Protein AF-K1RGJ8-F1 (afdb_monomer_lite)

Radius of gyration: 15.81 Å; chains: 1; bounding box: 37×35×42 Å

Secondary structure (DSSP, 8-state):
---PPPGGGEEEEEEEEETTEEEEEEEEEEE-SS-EEEEEEEEEESSTT---B-S-SSS-SBS-EEEEEEE-TTS-EEEEEEEEESEEEEEEEEEEETTEE-S--EEEEEPPTTSTTTPPP-

pLDDT: mean 90.26, std 11.23, range [42.34, 98.5]

Structure (mmCIF, N/CA/C/O backbone):
data_AF-K1RGJ8-F1
#
_entry.id   AF-K1RGJ8-F1
#
loop_
_atom_site.group_PDB
_atom_site.id
_atom_site.type_symbol
_atom_site.label_atom_id
_atom_site.label_alt_id
_atom_site.label_comp_id
_atom_site.label_asym_id
_atom_site.label_entity_id
_atom_site.label_seq_id
_atom_site.pdbx_PDB_ins_code
_atom_site.Cartn_x
_atom_site.Cartn_y
_atom_site.Cartn_z
_atom_site.occupancy
_atom_site.B_iso_or_equiv
_atom_site.auth_seq_id
_atom_site.auth_comp_id
_atom_site.auth_asym_id
_atom_site.auth_atom_id
_atom_site.pdbx_PDB_model_num
ATOM 1 N N . ARG A 1 1 ? 12.026 19.272 16.723 1.00 42.34 1 ARG A N 1
ATOM 2 C CA . ARG A 1 1 ? 11.353 19.351 15.402 1.00 42.34 1 ARG A CA 1
ATOM 3 C C . ARG A 1 1 ? 10.942 17.935 15.034 1.00 42.34 1 ARG A C 1
ATOM 5 O O . ARG A 1 1 ? 11.793 17.062 15.144 1.00 42.34 1 ARG A O 1
ATOM 12 N N . GLY A 1 2 ? 9.660 17.697 14.748 1.00 45.44 2 GLY A N 1
ATOM 13 C CA . GLY A 1 2 ? 9.150 16.354 14.455 1.00 45.44 2 GLY A CA 1
ATOM 14 C C . GLY A 1 2 ? 9.813 15.758 13.213 1.00 45.44 2 GLY A C 1
ATOM 15 O O . GLY A 1 2 ? 10.227 16.495 12.324 1.00 45.44 2 GLY A O 1
ATOM 16 N N . SER A 1 3 ? 9.932 14.434 13.165 1.00 52.28 3 SER A N 1
ATOM 17 C CA . SER A 1 3 ? 10.372 13.676 11.987 1.00 52.28 3 SER A CA 1
ATOM 18 C C . SER A 1 3 ? 9.263 13.507 10.940 1.00 52.28 3 SER A C 1
ATOM 20 O O . SER A 1 3 ? 9.389 12.651 10.071 1.00 52.28 3 SER A O 1
ATOM 22 N N . GLY A 1 4 ? 8.169 14.269 11.060 1.00 62.03 4 GLY A N 1
ATOM 23 C CA . GLY A 1 4 ? 7.043 14.208 10.137 1.00 62.03 4 GLY A CA 1
ATOM 24 C C . GLY A 1 4 ? 7.457 14.651 8.739 1.00 62.03 4 GLY A C 1
ATOM 25 O O . GLY A 1 4 ? 8.310 15.530 8.591 1.00 62.03 4 GLY A O 1
ATOM 26 N N . ALA A 1 5 ? 6.862 14.011 7.741 1.00 71.44 5 ALA A N 1
ATOM 27 C CA . ALA A 1 5 ? 7.003 14.389 6.346 1.00 71.44 5 ALA A CA 1
ATOM 28 C C . ALA A 1 5 ? 6.421 15.792 6.097 1.00 71.44 5 ALA A C 1
ATOM 30 O O . ALA A 1 5 ? 5.477 16.203 6.776 1.00 71.44 5 ALA A O 1
ATOM 31 N N . GLY A 1 6 ? 7.011 16.521 5.153 1.00 77.12 6 GLY A N 1
ATOM 32 C CA . GLY A 1 6 ? 6.448 17.763 4.619 1.00 77.12 6 GLY A CA 1
ATOM 33 C C . GLY A 1 6 ? 5.371 17.498 3.565 1.00 77.12 6 GLY A C 1
ATOM 34 O O . GLY A 1 6 ? 5.251 16.382 3.062 1.00 77.12 6 GLY A O 1
ATOM 35 N N . ASP A 1 7 ? 4.609 18.533 3.210 1.00 79.81 7 ASP A N 1
ATOM 36 C CA . ASP A 1 7 ? 3.487 18.432 2.262 1.00 79.81 7 ASP A CA 1
ATOM 37 C C . ASP A 1 7 ? 3.925 17.994 0.850 1.00 79.81 7 ASP A C 1
ATOM 39 O O . ASP A 1 7 ? 3.155 17.377 0.120 1.00 79.81 7 ASP A O 1
ATOM 43 N N . ASP A 1 8 ? 5.175 18.270 0.472 1.00 83.94 8 ASP A N 1
ATOM 44 C CA . ASP A 1 8 ? 5.780 17.921 -0.818 1.00 83.94 8 ASP A CA 1
ATOM 45 C C . ASP A 1 8 ? 6.354 16.496 -0.874 1.00 83.94 8 ASP A C 1
ATOM 47 O O . ASP A 1 8 ? 6.931 16.104 -1.885 1.00 83.94 8 ASP A O 1
ATOM 51 N N . GLN A 1 9 ? 6.206 15.731 0.211 1.00 89.44 9 GLN A N 1
ATOM 52 C CA . GLN A 1 9 ? 6.774 14.390 0.374 1.00 89.44 9 GLN A CA 1
ATOM 53 C C . GLN A 1 9 ? 5.696 13.308 0.448 1.00 89.44 9 GLN A C 1
ATOM 55 O O . GLN A 1 9 ? 6.016 12.148 0.690 1.00 89.44 9 GLN A O 1
ATOM 60 N N . ILE A 1 10 ? 4.418 13.660 0.305 1.00 91.25 10 ILE A N 1
ATOM 61 C CA . ILE A 1 10 ? 3.288 12.738 0.454 1.00 91.25 10 ILE A CA 1
ATOM 62 C C . ILE A 1 10 ? 2.746 12.366 -0.921 1.00 91.25 10 ILE A C 1
ATOM 64 O O . ILE A 1 10 ? 2.321 13.232 -1.683 1.00 91.25 10 ILE A O 1
ATOM 68 N N . HIS A 1 11 ? 2.717 11.071 -1.232 1.00 93.56 11 HIS A N 1
ATOM 69 C CA . HIS A 1 11 ? 2.303 10.588 -2.550 1.00 93.56 11 HIS A CA 1
ATOM 70 C C . HIS A 1 11 ? 1.399 9.359 -2.462 1.00 93.56 11 HIS A C 1
ATOM 72 O O . HIS A 1 11 ? 1.506 8.567 -1.523 1.00 93.56 11 HIS A O 1
ATOM 78 N N . ALA A 1 12 ? 0.561 9.202 -3.494 1.00 95.31 12 ALA A N 1
ATOM 79 C CA . ALA A 1 12 ? -0.146 7.971 -3.856 1.00 95.31 12 ALA A CA 1
ATOM 80 C C . ALA A 1 12 ? -0.782 7.251 -2.659 1.00 95.31 12 ALA A C 1
ATOM 82 O O . ALA A 1 12 ? -0.292 6.221 -2.194 1.00 95.31 12 ALA A O 1
ATOM 83 N N . ASN A 1 13 ? -1.857 7.830 -2.125 1.00 94.94 13 ASN A N 1
ATOM 84 C CA . ASN A 1 13 ? -2.560 7.218 -1.013 1.00 94.94 13 ASN A CA 1
ATOM 85 C C . ASN A 1 13 ? -3.518 6.110 -1.476 1.00 94.94 13 ASN A C 1
ATOM 87 O O . ASN A 1 13 ? -4.075 6.168 -2.571 1.00 94.94 13 ASN A O 1
ATOM 91 N N . ASP A 1 14 ? -3.787 5.176 -0.570 1.00 97.69 14 ASP A N 1
ATOM 92 C CA . ASP A 1 14 ? -4.903 4.238 -0.656 1.00 97.69 14 ASP A CA 1
ATOM 93 C C . ASP A 1 14 ? -5.726 4.301 0.631 1.00 97.69 14 ASP A C 1
ATOM 95 O O . ASP A 1 14 ? -5.184 4.467 1.729 1.00 97.69 14 ASP A O 1
ATOM 99 N N . MET A 1 15 ? -7.048 4.217 0.494 1.00 96.12 15 MET A N 1
ATOM 100 C CA . MET A 1 15 ? -7.978 4.296 1.618 1.00 96.12 15 MET A CA 1
ATOM 101 C C . MET A 1 15 ? -8.878 3.068 1.639 1.00 96.12 15 MET A C 1
ATOM 103 O O . MET A 1 15 ? -9.508 2.718 0.644 1.00 96.12 15 MET A O 1
ATOM 107 N N . PHE A 1 16 ? -8.972 2.440 2.806 1.00 96.19 16 PHE A N 1
ATOM 108 C CA . PHE A 1 16 ? -9.656 1.172 2.988 1.00 96.19 16 PHE A CA 1
ATOM 109 C C . PHE A 1 16 ? -10.572 1.221 4.210 1.00 96.19 16 PHE A C 1
ATOM 111 O O . PHE A 1 16 ? -10.128 1.523 5.315 1.00 96.19 16 PHE A O 1
ATOM 118 N N . TYR A 1 17 ? -11.857 0.917 4.023 1.00 97.12 17 TYR A N 1
ATOM 119 C CA . TYR A 1 17 ? -12.820 0.822 5.118 1.00 97.12 17 TYR A CA 1
ATOM 120 C C . TYR A 1 17 ? -12.943 -0.623 5.601 1.00 97.12 17 TYR A C 1
ATOM 122 O O . TYR A 1 17 ? -13.263 -1.522 4.821 1.00 97.12 17 TYR A O 1
ATOM 130 N N . LEU A 1 18 ? -12.734 -0.847 6.897 1.00 96.38 18 LEU A N 1
ATOM 1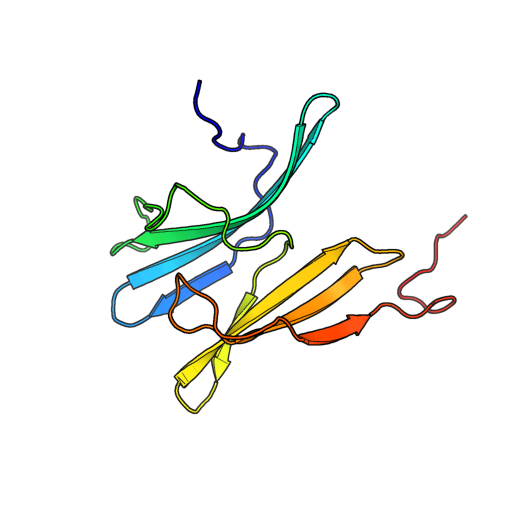31 C CA . LEU A 1 18 ? -12.849 -2.161 7.513 1.00 96.38 18 LEU A CA 1
ATOM 132 C C . LEU A 1 18 ? -13.459 -2.053 8.908 1.00 96.38 18 LEU A C 1
ATOM 134 O O . LEU A 1 18 ? -12.932 -1.372 9.778 1.00 96.38 18 LEU A O 1
ATOM 138 N N . ASN A 1 19 ? -14.552 -2.784 9.141 1.00 94.44 19 ASN A N 1
ATOM 139 C CA . ASN A 1 19 ? -15.165 -2.957 10.465 1.00 94.44 19 ASN A CA 1
ATOM 140 C C . ASN A 1 19 ? -15.456 -1.641 11.218 1.00 94.44 19 ASN A C 1
ATOM 142 O O . ASN A 1 19 ? -15.359 -1.589 12.444 1.00 94.44 19 ASN A O 1
ATOM 146 N N . GLY A 1 20 ? -15.831 -0.578 10.500 1.00 96.06 20 GLY A N 1
ATOM 147 C CA . GLY A 1 20 ? -16.118 0.722 11.113 1.00 96.06 20 GLY A CA 1
ATOM 148 C C . GLY A 1 20 ? -14.928 1.672 11.211 1.00 96.06 20 GLY A C 1
ATOM 149 O O . GLY A 1 20 ? -15.109 2.775 11.717 1.00 96.06 20 GLY A O 1
ATOM 150 N N . ASP A 1 21 ? -13.746 1.274 10.743 1.00 97.38 21 ASP A N 1
ATOM 151 C CA . ASP A 1 21 ? -12.552 2.113 10.682 1.00 97.38 21 ASP A CA 1
ATOM 152 C C . ASP A 1 21 ? -12.161 2.415 9.233 1.00 97.38 21 ASP A C 1
ATOM 154 O O . ASP A 1 21 ? -12.207 1.551 8.357 1.00 97.38 21 ASP A O 1
ATOM 158 N N . PHE A 1 22 ? -11.744 3.653 8.992 1.00 98.25 22 PHE A N 1
ATOM 159 C CA . PHE A 1 22 ? -11.071 4.076 7.773 1.00 98.25 22 PHE A CA 1
ATOM 160 C C . PHE A 1 22 ? -9.567 3.980 7.996 1.00 98.25 22 PHE A C 1
ATOM 162 O O . PHE A 1 22 ? -9.027 4.598 8.913 1.00 98.25 22 PHE A O 1
ATOM 169 N N . HIS A 1 23 ? -8.890 3.212 7.153 1.00 97.75 23 HIS A N 1
ATOM 170 C CA . HIS A 1 23 ? -7.444 3.053 7.140 1.00 97.75 23 HIS A CA 1
ATOM 171 C C . HIS A 1 23 ? -6.881 3.807 5.941 1.00 97.75 23 HIS A C 1
ATOM 173 O O . HIS A 1 23 ? -7.294 3.570 4.809 1.00 97.75 23 HIS A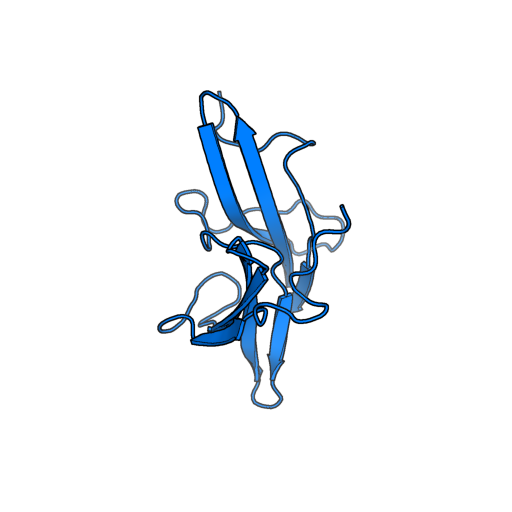 O 1
ATOM 179 N N . LEU A 1 24 ? -5.946 4.713 6.201 1.00 97.25 24 LEU A N 1
ATOM 180 C CA . LEU A 1 24 ? -5.250 5.499 5.196 1.00 97.25 24 LEU A CA 1
ATOM 181 C C . LEU A 1 24 ? -3.794 5.049 5.138 1.00 97.25 24 LEU A C 1
ATOM 183 O O . LEU A 1 24 ? -3.107 5.031 6.163 1.00 97.25 24 LEU A O 1
ATOM 187 N N . TYR A 1 25 ? -3.335 4.722 3.938 1.00 96.88 25 TYR A N 1
ATOM 188 C CA . TYR A 1 25 ? -1.950 4.385 3.641 1.00 96.88 25 TYR A CA 1
ATOM 189 C C . TYR A 1 25 ? -1.414 5.372 2.622 1.00 96.88 25 TYR A C 1
ATOM 191 O O . TYR A 1 25 ? -2.141 5.763 1.714 1.00 96.88 25 TYR A O 1
ATOM 199 N N . TRP A 1 26 ? -0.162 5.786 2.759 1.00 95.38 26 TRP A N 1
ATOM 200 C CA . TRP A 1 26 ? 0.466 6.693 1.802 1.00 95.38 26 TRP A CA 1
ATOM 201 C C . TRP A 1 26 ? 1.968 6.483 1.754 1.00 95.38 26 TRP A C 1
ATOM 203 O O . TRP A 1 26 ? 2.568 5.942 2.688 1.00 95.38 26 TRP A O 1
ATOM 213 N N . SER A 1 27 ? 2.564 6.947 0.663 1.00 95.38 27 SER A N 1
ATOM 214 C CA . SER A 1 27 ? 4.009 6.998 0.509 1.00 95.38 27 SER A CA 1
ATOM 215 C C . SER A 1 27 ? 4.547 8.303 1.079 1.00 95.38 27 SER A C 1
ATOM 217 O O . SER A 1 27 ? 4.038 9.380 0.769 1.00 95.38 27 SER A O 1
ATOM 219 N N . VAL A 1 28 ? 5.608 8.208 1.872 1.00 92.88 28 VAL A N 1
ATOM 220 C CA . VAL A 1 28 ? 6.495 9.318 2.204 1.00 92.88 28 VAL A CA 1
ATOM 221 C C . VAL A 1 28 ? 7.737 9.187 1.338 1.00 92.88 28 VAL A C 1
ATOM 223 O O . VAL A 1 28 ? 8.474 8.204 1.462 1.00 92.88 28 VAL A O 1
ATOM 226 N N . ASN A 1 29 ? 7.950 10.173 0.470 1.00 89.25 29 ASN A N 1
ATOM 227 C CA . ASN A 1 29 ? 9.066 10.239 -0.450 1.00 89.25 29 ASN A CA 1
ATOM 228 C C . ASN A 1 29 ? 9.884 11.532 -0.221 1.00 89.25 29 ASN A C 1
ATOM 230 O O . ASN A 1 29 ? 9.394 12.622 -0.486 1.00 89.25 29 ASN A O 1
ATOM 234 N N . TYR A 1 30 ? 11.123 11.439 0.280 1.00 85.19 30 TYR A N 1
ATOM 235 C CA . TYR A 1 30 ? 12.049 12.583 0.363 1.00 85.19 30 TYR A CA 1
ATOM 236 C C . TYR A 1 30 ? 13.492 12.258 -0.067 1.00 85.19 30 TYR A C 1
ATOM 238 O O . TYR A 1 30 ? 14.133 11.371 0.498 1.00 85.19 30 TYR A O 1
ATOM 246 N N . TRP A 1 31 ? 13.978 12.951 -1.108 1.00 77.75 31 TRP A N 1
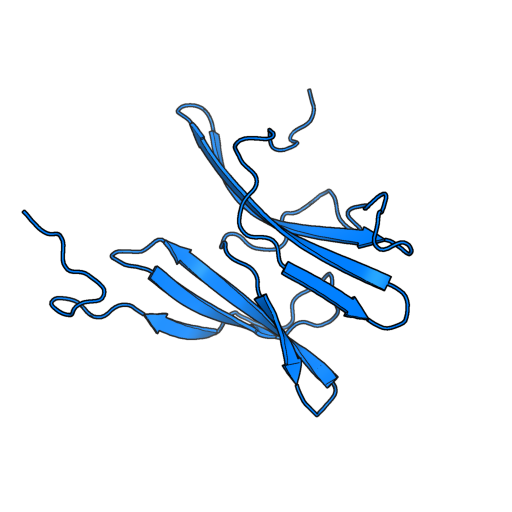ATOM 247 C CA . TRP A 1 31 ? 15.279 12.740 -1.766 1.00 77.75 31 TRP A CA 1
ATOM 248 C C . TRP A 1 31 ? 16.148 13.987 -1.558 1.00 77.75 31 TRP A C 1
ATOM 250 O O . TRP A 1 31 ? 16.483 14.712 -2.495 1.00 77.75 31 TRP A O 1
ATOM 260 N N . GLY A 1 32 ? 16.478 14.283 -0.302 1.00 76.44 32 GLY A N 1
ATOM 261 C CA . GLY A 1 32 ? 17.340 15.409 0.041 1.00 76.44 32 GLY A CA 1
ATOM 262 C C . GLY A 1 32 ? 18.793 15.008 0.258 1.00 76.44 32 GLY A C 1
ATOM 263 O O . GLY A 1 32 ? 19.113 13.847 0.500 1.00 76.44 32 GLY A O 1
ATOM 264 N N . LYS A 1 33 ? 19.682 16.007 0.263 1.00 69.94 33 LYS A N 1
ATOM 265 C CA . LYS A 1 33 ? 21.108 15.809 0.580 1.00 69.94 33 LYS A CA 1
ATOM 266 C C . LYS A 1 33 ? 21.333 15.240 1.986 1.00 69.94 33 LYS A C 1
ATOM 268 O O . LYS A 1 33 ? 22.241 14.441 2.175 1.00 69.94 33 LYS A O 1
ATOM 273 N N . ASP A 1 34 ? 20.487 15.626 2.942 1.00 76.25 34 ASP A N 1
ATOM 274 C CA . ASP A 1 34 ? 20.685 15.304 4.363 1.00 76.25 34 ASP A CA 1
ATOM 275 C C . ASP A 1 34 ? 19.822 14.135 4.854 1.00 76.25 34 ASP A C 1
ATOM 277 O O . ASP A 1 34 ? 20.056 13.605 5.941 1.00 76.25 34 ASP A O 1
ATOM 281 N N . LYS A 1 35 ? 18.782 13.759 4.098 1.00 70.25 35 LYS A N 1
ATOM 282 C CA . LYS A 1 35 ? 17.877 12.657 4.444 1.00 70.25 35 LYS A CA 1
ATOM 283 C C . LYS A 1 35 ? 17.324 12.003 3.188 1.00 70.25 35 LYS A C 1
ATOM 285 O O . LYS A 1 35 ? 16.965 12.686 2.234 1.00 70.25 35 LYS A O 1
ATOM 290 N N . HIS A 1 36 ? 17.170 10.691 3.267 1.00 82.25 36 HIS A N 1
ATOM 291 C CA . HIS A 1 36 ? 16.467 9.888 2.284 1.00 82.25 36 HIS A CA 1
ATOM 292 C C . HIS A 1 36 ? 15.376 9.096 3.004 1.00 82.25 36 HIS A C 1
ATOM 294 O O . HIS A 1 36 ? 15.673 8.416 3.989 1.00 82.25 36 HIS A O 1
ATOM 300 N N . ALA A 1 37 ? 14.126 9.222 2.566 1.00 86.06 37 ALA A N 1
ATOM 301 C CA . ALA A 1 37 ? 12.994 8.516 3.159 1.00 86.06 37 ALA A CA 1
ATOM 302 C C . ALA A 1 37 ? 12.101 7.967 2.052 1.00 86.06 37 ALA A C 1
ATOM 304 O O . ALA A 1 37 ? 11.539 8.750 1.299 1.00 86.06 37 ALA A O 1
ATOM 305 N N . VAL A 1 38 ? 11.978 6.641 1.979 1.00 91.81 38 VAL A N 1
ATOM 306 C CA . VAL A 1 38 ? 11.102 5.922 1.044 1.00 91.81 38 VAL A CA 1
ATOM 307 C C . VAL A 1 38 ? 10.285 4.960 1.877 1.00 91.81 38 VAL A C 1
ATOM 309 O O . VAL A 1 38 ? 10.777 3.891 2.233 1.00 91.81 38 VAL A O 1
ATOM 312 N N . HIS A 1 39 ? 9.092 5.372 2.284 1.00 93.50 39 HIS A N 1
ATOM 313 C CA . HIS A 1 39 ? 8.329 4.596 3.250 1.00 93.50 39 HIS A CA 1
ATOM 314 C C . HIS A 1 39 ? 6.838 4.615 2.978 1.00 93.50 39 HIS A C 1
ATOM 316 O O . HIS A 1 39 ? 6.299 5.623 2.540 1.00 93.50 39 HIS A O 1
ATOM 322 N N . ILE A 1 40 ? 6.170 3.529 3.356 1.00 95.44 40 ILE A N 1
ATOM 323 C CA . ILE A 1 40 ? 4.722 3.512 3.545 1.00 95.44 40 ILE A CA 1
ATOM 324 C C . ILE A 1 40 ? 4.411 3.815 5.010 1.00 95.44 40 ILE A C 1
ATOM 326 O O . ILE A 1 40 ? 5.064 3.299 5.927 1.00 95.44 40 ILE A O 1
ATOM 330 N N . VAL A 1 41 ? 3.387 4.636 5.222 1.00 93.62 41 VAL A N 1
ATOM 331 C CA . VAL A 1 41 ? 2.814 4.945 6.537 1.00 93.62 41 VAL A CA 1
ATOM 332 C C . VAL A 1 41 ? 1.361 4.493 6.574 1.00 93.62 41 VAL A C 1
ATOM 334 O O . VAL A 1 41 ? 0.707 4.401 5.538 1.00 93.62 41 VAL A O 1
ATOM 337 N N . HIS A 1 42 ? 0.864 4.217 7.779 1.00 95.31 42 HIS A N 1
ATOM 338 C CA . HIS A 1 42 ? -0.524 3.872 8.053 1.00 95.31 42 HIS A CA 1
ATOM 339 C C . HIS A 1 42 ? -1.090 4.762 9.161 1.00 95.31 42 HIS A C 1
ATOM 341 O O . HIS A 1 42 ? -0.496 4.893 10.231 1.00 95.31 42 HIS A O 1
ATOM 347 N N . ALA A 1 43 ? -2.280 5.310 8.936 1.00 95.81 43 ALA A N 1
ATOM 348 C CA . ALA A 1 43 ? -3.097 5.928 9.970 1.00 95.81 43 ALA A CA 1
ATOM 349 C C . ALA A 1 43 ? -4.549 5.462 9.870 1.00 95.81 43 ALA A C 1
ATOM 351 O O . ALA A 1 43 ? -4.988 4.947 8.843 1.00 95.81 43 ALA A O 1
ATOM 352 N N . GLN A 1 44 ? -5.311 5.634 10.948 1.00 96.94 44 GLN A N 1
ATOM 353 C CA . GLN A 1 44 ? -6.718 5.242 10.975 1.00 96.94 44 GLN A CA 1
ATOM 354 C C . GLN A 1 44 ? -7.613 6.286 11.641 1.00 96.94 44 GLN A C 1
ATOM 356 O O . GLN A 1 44 ? -7.150 7.074 12.473 1.00 96.94 44 GLN A O 1
ATOM 361 N N . SER A 1 45 ? -8.894 6.266 11.282 1.00 98.12 45 SER A N 1
ATOM 362 C CA . SER A 1 45 ? -9.938 7.096 11.879 1.00 98.12 45 SER A CA 1
ATOM 363 C C . SER A 1 45 ? -11.292 6.389 11.900 1.00 98.12 45 SER A C 1
ATOM 365 O O . SER A 1 45 ? -11.549 5.487 11.107 1.00 98.12 45 SER A O 1
ATOM 367 N N . LYS A 1 46 ? -12.181 6.847 12.786 1.00 97.44 46 LYS A N 1
ATOM 368 C CA . LYS A 1 46 ? -13.605 6.478 12.791 1.00 97.44 46 LYS A CA 1
ATOM 369 C C . LYS A 1 46 ? -14.438 7.332 11.830 1.00 97.44 46 LYS A C 1
ATOM 371 O O . LYS A 1 46 ? -15.564 6.959 11.519 1.00 97.44 46 LYS A O 1
ATOM 376 N N . ASP A 1 47 ? -13.896 8.458 11.372 1.00 97.31 47 ASP A N 1
ATOM 377 C CA . ASP A 1 47 ? -14.539 9.373 10.431 1.00 97.31 47 ASP A CA 1
ATOM 378 C C . ASP A 1 47 ? -13.726 9.407 9.134 1.00 97.31 47 ASP A C 1
ATOM 380 O O . ASP A 1 47 ? -12.501 9.535 9.161 1.00 97.31 47 ASP A O 1
ATOM 384 N N . VAL A 1 48 ? -14.405 9.308 7.992 1.00 96.44 48 VAL A N 1
ATOM 385 C CA . VAL A 1 48 ? -13.774 9.374 6.669 1.00 96.44 48 VAL A CA 1
ATOM 386 C C . VAL A 1 48 ? -13.019 10.689 6.467 1.00 96.44 48 VAL A C 1
ATOM 388 O O . VAL A 1 48 ? -11.968 10.699 5.826 1.00 96.44 48 VAL A O 1
ATOM 391 N N . LEU A 1 49 ? -13.512 11.781 7.062 1.00 96.50 49 LEU A N 1
ATOM 392 C CA . LEU A 1 49 ? -12.889 13.105 7.007 1.00 96.50 49 LEU A CA 1
ATOM 393 C C . LEU A 1 49 ? -11.789 13.290 8.066 1.00 96.50 49 LEU A C 1
ATOM 395 O O . LEU A 1 49 ? -11.103 14.312 8.076 1.00 96.50 49 LEU A O 1
ATOM 399 N N . GLY A 1 50 ? -11.578 12.292 8.927 1.00 95.19 50 GLY A N 1
ATOM 400 C CA . GLY A 1 50 ? -10.571 12.306 9.975 1.00 95.19 50 GLY A CA 1
ATOM 401 C C . GLY A 1 50 ? -11.022 13.005 11.267 1.00 95.19 50 GLY A C 1
ATOM 402 O O . GLY A 1 50 ? -12.195 13.257 11.502 1.00 95.19 50 GLY A O 1
ATOM 403 N N . ALA A 1 51 ? -10.109 13.334 12.180 1.00 96.38 51 ALA A N 1
ATOM 404 C CA . ALA A 1 51 ? -8.657 13.224 12.045 1.00 96.38 51 ALA A CA 1
ATOM 405 C C . ALA A 1 51 ? -8.156 11.770 11.999 1.00 96.38 51 ALA A C 1
ATOM 407 O O . ALA A 1 51 ? -8.715 10.883 12.647 1.00 96.38 51 ALA A O 1
ATOM 408 N N . TYR A 1 52 ? -7.071 11.543 11.259 1.00 95.31 52 TYR A N 1
ATOM 409 C CA . TYR A 1 52 ? -6.371 10.260 11.204 1.00 95.31 52 TYR A CA 1
ATOM 410 C C . TYR A 1 52 ? -5.236 10.228 12.226 1.00 95.31 52 TYR A C 1
ATOM 412 O O . TYR A 1 52 ? -4.532 11.216 12.427 1.00 95.31 52 TYR A O 1
ATOM 420 N N . THR A 1 53 ? -5.055 9.083 12.882 1.00 94.56 53 THR A N 1
ATOM 421 C CA . THR A 1 53 ? -3.973 8.865 13.848 1.00 94.56 53 THR A CA 1
ATOM 422 C C . THR A 1 53 ? -3.207 7.598 13.501 1.00 94.56 53 THR A C 1
ATOM 424 O O . THR A 1 53 ? -3.806 6.542 13.314 1.00 94.56 53 THR A O 1
ATOM 427 N N . GLU A 1 54 ? -1.880 7.695 13.446 1.00 92.12 54 GLU A N 1
ATOM 428 C CA . GLU A 1 54 ? -0.984 6.543 13.316 1.00 92.12 54 GLU A CA 1
ATOM 429 C C . GLU A 1 54 ? -1.066 5.659 14.573 1.00 92.12 54 GLU A C 1
ATOM 431 O O . GLU A 1 54 ? -0.734 6.136 15.670 1.00 92.12 54 GLU A O 1
ATOM 436 N N . PRO A 1 55 ? -1.464 4.378 14.451 1.00 87.44 55 PRO A N 1
ATOM 437 C CA . PRO A 1 55 ? -1.455 3.450 15.582 1.00 87.44 55 PRO A CA 1
ATOM 438 C C . PRO A 1 55 ? -0.037 3.174 16.093 1.00 87.44 55 PRO A C 1
ATOM 440 O O . PRO A 1 55 ? 0.169 2.972 17.290 1.00 87.44 55 PRO A O 1
ATOM 443 N N . ASN A 1 56 ? 0.951 3.198 15.193 1.00 84.50 56 ASN A N 1
ATOM 444 C CA . ASN A 1 56 ? 2.361 3.019 15.508 1.00 84.50 56 ASN A CA 1
ATOM 445 C C . ASN A 1 56 ? 3.195 4.159 14.912 1.00 84.50 56 ASN A C 1
ATOM 447 O O . ASN A 1 56 ? 3.412 4.214 13.711 1.00 84.50 56 ASN A O 1
ATOM 451 N N . LYS A 1 57 ? 3.715 5.024 15.789 1.00 83.81 57 LYS A N 1
ATOM 452 C CA . LYS A 1 57 ? 4.556 6.184 15.435 1.00 83.81 57 LYS A CA 1
ATOM 453 C C . LYS A 1 57 ? 6.060 5.908 15.524 1.00 83.81 57 LYS A C 1
ATOM 455 O O . LYS A 1 57 ? 6.870 6.819 15.373 1.00 83.81 57 LYS A O 1
ATOM 460 N N . LYS A 1 58 ? 6.455 4.687 15.904 1.00 84.44 58 LYS A N 1
ATOM 461 C CA . LYS A 1 58 ? 7.861 4.334 16.171 1.00 84.44 58 LYS A CA 1
ATOM 462 C C . LYS A 1 58 ? 8.566 3.783 14.942 1.00 84.44 58 LYS A C 1
ATOM 464 O O . LYS A 1 58 ? 9.783 3.899 14.843 1.00 84.44 58 LYS A O 1
ATOM 469 N N . THR A 1 59 ? 7.818 3.150 14.048 1.00 83.00 59 THR A N 1
ATOM 470 C CA . THR A 1 59 ? 8.360 2.466 12.879 1.00 83.00 59 THR A CA 1
ATOM 471 C C . THR A 1 59 ? 7.495 2.754 11.670 1.00 83.00 59 THR A C 1
ATOM 473 O O . THR A 1 59 ? 6.273 2.659 11.751 1.00 83.00 59 THR A O 1
ATOM 476 N N . TRP A 1 60 ? 8.145 3.022 10.545 1.00 88.38 60 TRP A N 1
ATOM 477 C CA . TRP A 1 60 ? 7.516 2.981 9.230 1.00 88.38 60 TRP A CA 1
ATOM 478 C C . TRP A 1 60 ? 6.939 1.588 8.957 1.00 88.38 60 TRP A C 1
ATOM 480 O O . TRP A 1 60 ? 7.449 0.595 9.483 1.00 88.38 60 TRP A O 1
ATOM 490 N N . MET A 1 61 ? 5.890 1.509 8.140 1.00 92.19 61 MET A N 1
ATOM 491 C CA . MET A 1 61 ? 5.220 0.239 7.860 1.00 92.19 61 MET A CA 1
ATOM 492 C C . MET A 1 61 ? 6.036 -0.633 6.899 1.00 92.19 61 MET A C 1
ATOM 494 O O . MET A 1 61 ? 6.221 -1.822 7.147 1.00 92.19 61 MET A O 1
ATOM 498 N N . ASP A 1 62 ? 6.555 -0.038 5.825 1.00 94.06 62 ASP A N 1
ATOM 499 C CA . ASP A 1 62 ? 7.457 -0.683 4.866 1.00 94.06 62 ASP A CA 1
ATOM 500 C C . ASP A 1 62 ? 8.398 0.365 4.245 1.00 94.06 62 ASP A C 1
ATOM 502 O O . ASP A 1 62 ? 8.171 1.567 4.390 1.00 94.06 62 ASP A O 1
ATOM 506 N N . ASN A 1 63 ? 9.466 -0.066 3.571 1.00 93.12 63 ASN A N 1
ATOM 507 C CA . ASN A 1 63 ? 10.428 0.805 2.880 1.00 93.12 63 ASN A CA 1
ATOM 508 C C . ASN A 1 63 ? 10.223 0.857 1.353 1.00 93.12 63 ASN A C 1
ATOM 510 O O . ASN A 1 63 ? 11.153 1.127 0.590 1.00 93.12 63 ASN A O 1
ATOM 514 N N . ARG A 1 64 ? 9.007 0.536 0.919 1.00 95.50 64 ARG A N 1
ATOM 515 C CA . ARG A 1 64 ? 8.504 0.640 -0.452 1.00 95.50 64 ARG A CA 1
ATOM 516 C C . ARG A 1 64 ? 7.501 1.797 -0.558 1.00 95.50 64 ARG A C 1
ATOM 518 O O . ARG A 1 64 ? 7.328 2.539 0.406 1.00 95.50 64 ARG A O 1
ATOM 525 N N . ILE A 1 65 ? 6.886 1.965 -1.726 1.00 96.50 65 ILE A N 1
ATOM 526 C CA . ILE A 1 65 ? 5.904 3.020 -2.032 1.00 96.50 65 ILE A CA 1
ATOM 527 C C . ILE A 1 65 ? 4.630 2.438 -2.659 1.00 96.50 65 ILE A C 1
ATOM 529 O O . ILE A 1 65 ? 4.517 1.223 -2.828 1.00 96.50 65 ILE A O 1
ATOM 533 N N . ASP A 1 66 ? 3.707 3.325 -3.020 1.00 97.12 66 ASP A N 1
ATOM 534 C CA . ASP A 1 66 ? 2.458 3.079 -3.742 1.00 97.12 66 ASP A CA 1
ATOM 535 C C . ASP A 1 66 ? 1.655 1.927 -3.129 1.00 97.12 66 ASP A C 1
ATOM 537 O O . ASP A 1 66 ? 1.439 0.893 -3.771 1.00 97.12 66 ASP A O 1
ATOM 541 N N . PRO A 1 67 ? 1.257 2.063 -1.848 1.00 97.81 67 PRO A N 1
ATOM 542 C CA . PRO A 1 67 ? 0.513 1.021 -1.172 1.00 97.81 67 PRO A CA 1
ATOM 543 C C . PRO A 1 67 ? -0.841 0.829 -1.850 1.00 97.81 67 PRO A C 1
ATOM 545 O O . PRO A 1 67 ? -1.553 1.788 -2.132 1.00 97.81 67 PRO A O 1
ATOM 548 N N . LYS A 1 68 ? -1.229 -0.429 -2.034 1.00 97.94 68 LYS A N 1
ATOM 549 C CA . LYS A 1 68 ? -2.583 -0.808 -2.422 1.00 97.94 68 LYS A CA 1
ATOM 550 C C . LYS A 1 68 ? -3.062 -1.968 -1.572 1.00 97.94 68 LYS A C 1
ATOM 552 O O . LYS A 1 68 ? -2.492 -3.059 -1.633 1.00 97.94 68 LYS A O 1
ATOM 557 N N . ILE A 1 69 ? -4.131 -1.752 -0.818 1.00 98.00 69 ILE A N 1
ATOM 558 C CA . ILE A 1 69 ? -4.776 -2.795 -0.033 1.00 98.00 69 ILE A CA 1
ATOM 559 C C . ILE A 1 69 ? -5.706 -3.609 -0.926 1.00 98.00 69 ILE A C 1
ATOM 561 O O . ILE A 1 69 ? -6.462 -3.088 -1.750 1.00 98.00 69 ILE A O 1
ATOM 565 N N . PHE A 1 70 ? -5.656 -4.919 -0.737 1.00 97.50 70 PHE A N 1
ATOM 566 C CA . PHE A 1 70 ? -6.589 -5.867 -1.310 1.00 97.50 70 PHE A CA 1
ATOM 567 C C . PHE A 1 70 ? -7.105 -6.779 -0.202 1.00 97.50 70 PHE A C 1
ATOM 569 O O . PHE A 1 70 ? -6.329 -7.283 0.611 1.00 97.50 70 PHE A O 1
ATOM 576 N N . ARG A 1 71 ? -8.421 -6.971 -0.168 1.00 97.88 71 ARG A N 1
ATOM 577 C CA . ARG A 1 71 ? -9.071 -7.968 0.675 1.00 97.88 71 ARG A CA 1
ATOM 578 C C . ARG A 1 71 ? -9.573 -9.072 -0.234 1.00 97.88 71 ARG A C 1
ATOM 580 O O . ARG A 1 71 ? -10.409 -8.803 -1.090 1.00 97.88 71 ARG A O 1
ATOM 587 N N . ASP A 1 72 ? -9.049 -10.266 -0.022 1.00 97.81 72 ASP A N 1
ATOM 588 C CA . ASP A 1 72 ? -9.449 -11.457 -0.754 1.00 97.81 72 ASP A CA 1
ATOM 589 C C . ASP A 1 72 ? -10.791 -12.000 -0.231 1.00 97.81 72 ASP A C 1
ATOM 591 O O . ASP A 1 72 ? -11.303 -11.558 0.809 1.00 97.81 72 ASP A O 1
ATOM 595 N N . ASP A 1 73 ? -11.361 -12.964 -0.946 1.00 98.25 73 ASP A N 1
ATOM 596 C CA . ASP A 1 73 ? -12.692 -13.521 -0.679 1.00 98.25 73 ASP A CA 1
ATOM 597 C C . ASP A 1 73 ? -12.780 -14.234 0.683 1.00 98.25 73 ASP A C 1
ATOM 599 O O . ASP A 1 73 ? -13.830 -14.236 1.330 1.00 98.25 73 ASP A O 1
ATOM 603 N N . ASP A 1 74 ? -11.668 -14.788 1.173 1.00 97.62 74 ASP A N 1
ATOM 604 C CA . ASP A 1 74 ? -11.554 -15.389 2.511 1.00 97.62 74 ASP A CA 1
ATOM 605 C C . ASP A 1 74 ? -11.379 -14.344 3.635 1.00 97.62 74 ASP A C 1
ATOM 607 O O . ASP A 1 74 ? -11.290 -14.673 4.821 1.00 97.62 74 ASP A O 1
ATOM 611 N N . GLY A 1 75 ? -11.353 -13.062 3.269 1.00 96.81 75 GLY A N 1
ATOM 612 C CA . GLY A 1 75 ? -11.132 -11.935 4.158 1.00 96.81 75 GLY A CA 1
ATOM 613 C C . GLY A 1 75 ? -9.664 -11.633 4.445 1.00 96.81 75 GLY A C 1
ATOM 614 O O . GLY A 1 75 ? -9.392 -10.682 5.185 1.00 96.81 75 GLY A O 1
ATOM 615 N N . GLN A 1 76 ? -8.728 -12.385 3.868 1.00 98.00 76 GLN A N 1
ATOM 616 C CA . GLN A 1 76 ? -7.309 -12.135 4.011 1.00 98.00 76 GLN A CA 1
ATOM 617 C C . GLN A 1 76 ? -6.921 -10.809 3.358 1.00 98.00 76 GLN A C 1
ATOM 619 O O . GLN A 1 76 ? -7.255 -10.515 2.213 1.00 98.00 76 GLN A O 1
ATOM 624 N N . LEU A 1 77 ? -6.166 -10.003 4.099 1.00 98.31 77 LEU A N 1
ATOM 625 C CA . LEU A 1 77 ? -5.619 -8.749 3.602 1.00 98.31 77 LEU A CA 1
ATOM 626 C C . LEU A 1 77 ? -4.235 -8.950 2.985 1.00 98.31 77 LEU A C 1
ATOM 628 O O . LEU A 1 77 ? -3.383 -9.657 3.535 1.00 98.31 77 LEU A O 1
ATOM 632 N N . TYR A 1 78 ? -3.997 -8.255 1.884 1.00 98.38 78 TYR A N 1
ATOM 633 C CA . TYR A 1 78 ? -2.709 -8.128 1.224 1.00 98.38 78 TYR A CA 1
ATOM 634 C C . TYR A 1 78 ? -2.431 -6.652 0.959 1.00 98.38 78 TYR A C 1
ATOM 636 O O . TYR A 1 78 ? -3.345 -5.890 0.647 1.00 98.38 78 TYR A O 1
ATOM 644 N N . MET A 1 79 ? -1.162 -6.262 1.044 1.00 98.50 79 MET A N 1
ATOM 645 C CA . MET A 1 79 ? -0.697 -5.002 0.477 1.00 98.50 79 MET A CA 1
ATOM 646 C C . MET A 1 79 ? 0.181 -5.300 -0.727 1.00 98.50 79 MET A C 1
ATOM 648 O O . MET A 1 79 ? 1.150 -6.059 -0.621 1.00 98.50 79 MET A O 1
ATOM 652 N N . TYR A 1 80 ? -0.143 -4.667 -1.846 1.00 98.31 80 TYR A N 1
ATOM 653 C CA . TYR A 1 80 ? 0.752 -4.538 -2.983 1.00 98.31 80 TYR A CA 1
ATOM 654 C C . TYR A 1 80 ? 1.493 -3.205 -2.888 1.00 98.31 80 TYR A C 1
ATOM 656 O O . TYR A 1 80 ? 0.940 -2.221 -2.404 1.00 98.31 80 TYR A O 1
ATOM 664 N N . MET A 1 81 ? 2.763 -3.203 -3.271 1.00 98.00 81 MET A N 1
ATOM 665 C CA . MET A 1 81 ? 3.686 -2.088 -3.056 1.00 98.00 81 MET A CA 1
ATOM 666 C C . MET A 1 81 ? 4.791 -2.112 -4.112 1.00 98.00 81 MET A C 1
ATOM 668 O O . MET A 1 81 ? 5.130 -3.170 -4.647 1.00 98.00 81 MET A O 1
ATOM 672 N N . VAL A 1 82 ? 5.387 -0.959 -4.388 1.00 97.25 82 VAL A N 1
ATOM 673 C CA . VAL A 1 82 ? 6.392 -0.783 -5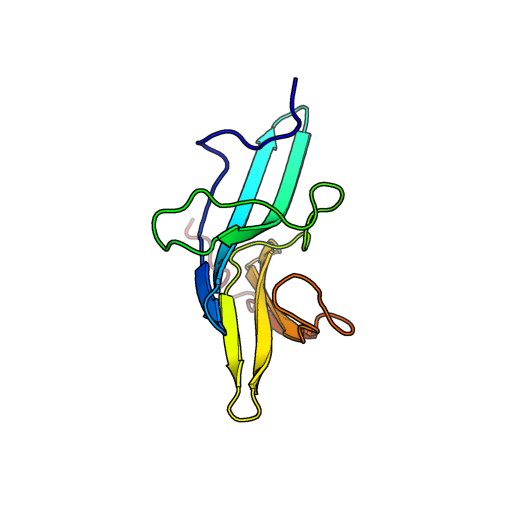.440 1.00 97.25 82 VAL A CA 1
ATOM 674 C C . VAL A 1 82 ? 7.760 -0.481 -4.842 1.00 97.25 82 VAL A C 1
ATOM 676 O O . VAL A 1 82 ? 7.896 0.271 -3.879 1.00 97.25 82 VAL A O 1
ATOM 679 N N . ARG A 1 83 ? 8.806 -1.062 -5.431 1.00 94.69 83 ARG A N 1
ATOM 680 C CA . ARG A 1 83 ? 10.197 -0.704 -5.156 1.00 94.69 83 ARG A CA 1
ATOM 681 C C . ARG A 1 83 ? 10.834 -0.109 -6.405 1.00 94.69 83 ARG A C 1
ATOM 683 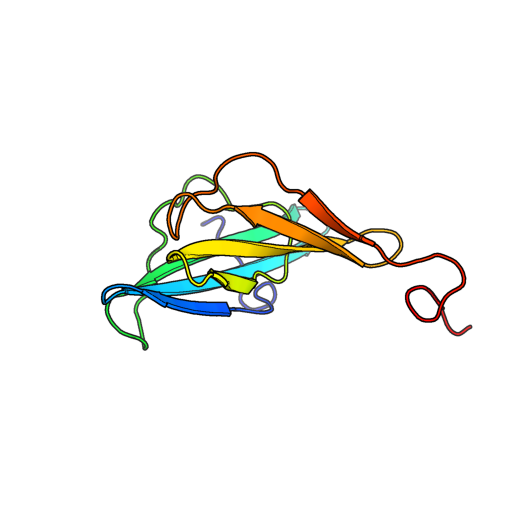O O . ARG A 1 83 ? 10.783 -0.732 -7.464 1.00 94.69 83 ARG A O 1
ATOM 690 N N . PHE A 1 84 ? 11.485 1.040 -6.240 1.00 89.94 84 PHE A N 1
ATOM 691 C CA . PHE A 1 84 ? 12.352 1.610 -7.267 1.00 89.94 84 PHE A CA 1
ATOM 692 C C . PHE A 1 84 ? 13.557 0.691 -7.517 1.00 89.94 84 PHE A C 1
ATOM 694 O O . PHE A 1 84 ? 14.274 0.323 -6.581 1.00 89.94 84 PHE A O 1
ATOM 701 N N . THR A 1 85 ? 13.752 0.316 -8.777 1.00 86.62 85 THR A N 1
ATOM 702 C CA . THR A 1 85 ? 14.826 -0.541 -9.304 1.00 86.62 85 THR A CA 1
ATOM 703 C C . THR A 1 85 ? 15.270 0.003 -10.679 1.00 86.62 85 THR A C 1
ATOM 705 O O . THR A 1 85 ? 15.047 1.181 -10.954 1.00 86.62 85 THR A O 1
ATOM 708 N N . ASP A 1 86 ? 15.894 -0.807 -11.542 1.00 78.75 86 ASP A N 1
ATOM 709 C CA . ASP A 1 86 ? 16.147 -0.466 -12.957 1.00 78.75 86 ASP A CA 1
ATOM 710 C C . ASP A 1 86 ? 14.847 -0.641 -13.775 1.00 78.75 86 ASP A C 1
ATOM 712 O O . ASP A 1 86 ? 14.667 -1.596 -14.525 1.00 78.75 86 ASP A O 1
ATOM 716 N N . GLY A 1 87 ? 13.858 0.196 -13.443 1.00 85.06 87 GLY A N 1
ATOM 717 C CA . GLY A 1 87 ? 12.422 -0.047 -13.623 1.00 85.06 87 GLY A CA 1
ATOM 718 C C . GLY A 1 87 ? 11.698 -0.123 -12.270 1.00 85.06 87 GLY A C 1
ATOM 719 O O . GLY A 1 87 ? 12.299 0.105 -11.217 1.00 85.06 87 GLY A O 1
ATOM 720 N N . ASN A 1 88 ? 10.414 -0.478 -12.250 1.00 91.31 88 ASN A N 1
ATOM 721 C CA . ASN A 1 88 ? 9.656 -0.656 -11.005 1.00 91.31 88 ASN A CA 1
ATOM 722 C C . ASN A 1 88 ? 9.375 -2.140 -10.755 1.00 91.31 88 ASN A C 1
ATOM 724 O O . ASN A 1 88 ? 8.925 -2.863 -11.639 1.00 91.31 88 ASN A O 1
ATOM 728 N N . THR A 1 89 ? 9.595 -2.593 -9.521 1.00 95.88 89 THR A N 1
ATOM 729 C CA . THR A 1 89 ? 9.233 -3.954 -9.101 1.00 95.88 89 THR A CA 1
ATOM 730 C C . THR A 1 89 ? 8.019 -3.907 -8.181 1.00 95.88 89 THR A C 1
ATOM 732 O O . THR A 1 89 ? 8.043 -3.212 -7.162 1.00 95.88 89 THR A O 1
ATOM 735 N N . ILE A 1 90 ? 6.983 -4.684 -8.496 1.00 97.69 90 ILE A N 1
ATOM 736 C CA . ILE A 1 90 ? 5.772 -4.840 -7.689 1.00 97.69 90 ILE A CA 1
ATOM 737 C C . ILE A 1 90 ? 5.943 -6.032 -6.748 1.00 97.69 90 ILE A C 1
ATOM 739 O O . ILE A 1 90 ? 6.270 -7.147 -7.158 1.00 97.69 90 ILE A O 1
ATOM 743 N N . TRP A 1 91 ? 5.668 -5.796 -5.473 1.00 98.38 91 TRP A N 1
ATOM 744 C CA . TRP A 1 91 ? 5.702 -6.782 -4.403 1.00 98.38 91 TRP A CA 1
ATOM 745 C C . TRP A 1 91 ? 4.319 -6.917 -3.781 1.00 98.38 91 TRP A C 1
ATOM 747 O O . TRP A 1 91 ? 3.594 -5.936 -3.662 1.00 98.38 91 TRP A O 1
ATOM 757 N N . GLY A 1 92 ? 3.974 -8.125 -3.350 1.00 98.25 92 GLY A N 1
ATOM 758 C CA . GLY A 1 92 ? 2.786 -8.402 -2.549 1.00 98.25 92 GLY A CA 1
ATOM 759 C C . GLY A 1 92 ? 3.192 -8.960 -1.192 1.00 98.25 92 GLY A C 1
ATOM 760 O O . GLY A 1 92 ? 4.092 -9.798 -1.107 1.00 98.25 92 GLY A O 1
ATOM 761 N N . ARG A 1 93 ? 2.535 -8.521 -0.120 1.00 98.38 93 ARG A N 1
ATOM 762 C CA . ARG A 1 93 ? 2.769 -9.047 1.227 1.00 98.38 93 ARG A CA 1
ATOM 763 C C . ARG A 1 93 ? 1.455 -9.265 1.953 1.00 98.38 93 ARG A C 1
ATOM 765 O O . ARG A 1 93 ? 0.583 -8.398 1.968 1.00 98.38 93 ARG A O 1
ATOM 772 N N . LYS A 1 94 ? 1.332 -10.432 2.579 1.00 98.31 94 LYS A N 1
ATOM 773 C CA . LYS A 1 94 ? 0.192 -10.770 3.427 1.00 98.31 94 LYS A CA 1
ATOM 774 C C . LYS A 1 94 ? 0.171 -9.850 4.649 1.00 98.31 94 LYS A C 1
ATOM 776 O O . LYS A 1 94 ? 1.215 -9.539 5.224 1.00 98.31 94 LYS A O 1
ATOM 781 N N . MET A 1 95 ? -1.013 -9.430 5.071 1.00 97.81 95 MET A N 1
ATOM 782 C CA . MET A 1 95 ? -1.201 -8.612 6.266 1.00 97.81 95 MET A CA 1
ATOM 783 C C . MET A 1 95 ? -1.823 -9.436 7.389 1.00 97.81 95 MET A C 1
ATOM 785 O O . MET A 1 95 ? -2.734 -10.230 7.173 1.00 97.81 95 MET A O 1
ATOM 789 N N . LYS A 1 96 ? -1.332 -9.258 8.613 1.00 96.62 96 LYS A N 1
ATOM 790 C CA . LYS A 1 96 ? -1.924 -9.862 9.811 1.00 96.62 96 LYS A CA 1
ATOM 791 C C . LYS A 1 96 ? -3.191 -9.116 10.224 1.00 96.62 96 LYS A C 1
ATOM 793 O O . LYS A 1 96 ? -4.162 -9.718 10.665 1.00 96.62 96 LYS A O 1
ATOM 798 N N . ASN A 1 97 ? -3.143 -7.796 10.116 1.00 95.62 97 ASN A N 1
ATOM 799 C CA . ASN A 1 97 ? -4.227 -6.854 10.358 1.00 95.62 97 ASN A CA 1
ATOM 800 C C . ASN A 1 97 ? -3.895 -5.560 9.586 1.00 95.62 97 ASN A C 1
ATOM 802 O O . ASN A 1 97 ? -2.801 -5.470 9.025 1.00 95.62 97 ASN A O 1
ATOM 806 N N . PRO A 1 98 ? -4.779 -4.550 9.547 1.00 95.62 98 PRO A N 1
ATOM 807 C CA . PRO A 1 98 ? -4.521 -3.330 8.784 1.00 95.62 98 PRO A CA 1
ATOM 808 C C . PRO A 1 98 ? -3.208 -2.595 9.122 1.00 95.62 98 PRO A C 1
ATOM 810 O O . PRO A 1 98 ? -2.697 -1.877 8.271 1.00 95.62 98 PRO A O 1
ATOM 813 N N . ALA A 1 99 ? -2.638 -2.769 10.317 1.00 93.69 99 ALA A N 1
ATOM 814 C CA . ALA A 1 99 ? -1.423 -2.071 10.750 1.00 93.69 99 ALA A CA 1
ATOM 815 C C . ALA A 1 99 ? -0.149 -2.943 10.721 1.00 93.69 99 ALA A C 1
ATOM 817 O O . ALA A 1 99 ? 0.948 -2.429 10.933 1.00 93.69 99 ALA A O 1
ATOM 818 N N . GLU A 1 100 ? -0.263 -4.256 10.490 1.00 94.31 100 GLU A N 1
ATOM 819 C CA . GLU A 1 100 ? 0.850 -5.205 10.633 1.00 94.31 100 GLU A CA 1
ATOM 820 C C . GLU A 1 100 ? 0.905 -6.212 9.481 1.00 94.31 100 GLU A C 1
ATOM 822 O O . GLU A 1 100 ? -0.103 -6.817 9.106 1.00 94.31 100 GLU A O 1
ATOM 827 N N . PHE A 1 101 ? 2.110 -6.484 8.979 1.00 96.12 101 PHE A N 1
ATOM 828 C CA . PHE A 1 101 ? 2.341 -7.558 8.013 1.00 96.12 101 PHE A CA 1
ATOM 829 C C . PHE A 1 101 ? 2.452 -8.943 8.655 1.00 96.12 101 PHE A C 1
ATOM 831 O O . PHE A 1 101 ? 2.761 -9.088 9.837 1.00 96.12 101 PHE A O 1
ATOM 838 N N . ALA A 1 102 ? 2.237 -9.973 7.838 1.00 96.56 102 ALA A N 1
ATOM 839 C CA . ALA A 1 102 ? 2.512 -11.367 8.153 1.00 96.56 102 ALA A CA 1
ATOM 840 C C . ALA A 1 102 ? 3.465 -11.958 7.104 1.00 96.56 102 ALA A C 1
ATOM 842 O O . ALA A 1 102 ? 3.212 -11.859 5.905 1.00 96.56 102 ALA A O 1
ATOM 843 N N . GLY A 1 103 ? 4.535 -12.617 7.555 1.00 94.44 103 GLY A N 1
ATOM 844 C CA . GLY A 1 103 ? 5.513 -13.253 6.666 1.00 94.44 103 GLY A CA 1
ATOM 845 C C . GLY A 1 103 ? 6.328 -12.261 5.834 1.00 94.44 103 GLY A C 1
ATOM 846 O O . GLY A 1 103 ? 6.304 -11.055 6.081 1.00 94.44 103 GLY A O 1
ATOM 847 N N . GLU A 1 104 ? 7.064 -12.778 4.856 1.00 96.38 104 GLU A N 1
ATOM 848 C CA . GLU A 1 104 ? 7.943 -11.995 3.982 1.00 96.38 104 GLU A CA 1
ATOM 849 C C . GLU A 1 104 ? 7.217 -11.499 2.718 1.00 96.38 104 GLU A C 1
ATOM 851 O O . GLU A 1 104 ? 6.255 -12.130 2.269 1.00 96.38 104 GLU A O 1
ATOM 856 N N . PRO A 1 105 ? 7.642 -10.365 2.133 1.00 96.88 105 PRO A N 1
ATOM 857 C CA . PRO A 1 105 ? 7.113 -9.897 0.857 1.00 96.88 105 PRO A CA 1
ATOM 858 C C . PRO A 1 105 ? 7.536 -10.825 -0.290 1.00 96.88 105 PRO A C 1
ATOM 860 O O . PRO A 1 105 ? 8.666 -11.309 -0.336 1.00 96.88 105 PRO A O 1
ATOM 863 N N . VAL A 1 106 ? 6.641 -11.007 -1.257 1.00 97.94 106 VAL A N 1
ATOM 864 C CA . VAL A 1 106 ? 6.849 -11.827 -2.456 1.00 97.94 106 VAL A CA 1
ATOM 865 C C . VAL A 1 106 ? 6.887 -10.920 -3.682 1.00 97.94 106 VAL A C 1
ATOM 867 O O . VAL A 1 106 ? 6.000 -10.084 -3.860 1.00 97.94 106 VAL A O 1
ATOM 870 N N . CYS A 1 107 ? 7.916 -11.070 -4.516 1.00 97.12 107 CYS A N 1
ATOM 871 C CA . CYS A 1 107 ? 8.005 -10.369 -5.797 1.00 97.12 107 CYS A CA 1
ATOM 872 C C . CYS A 1 107 ? 6.919 -10.902 -6.738 1.00 97.12 107 CYS A C 1
ATOM 874 O O . CYS A 1 107 ? 6.797 -12.115 -6.893 1.00 97.12 107 CYS A O 1
ATOM 876 N N . GLN A 1 108 ? 6.131 -10.007 -7.331 1.00 97.25 108 GLN A N 1
ATOM 877 C CA . GLN A 1 108 ? 5.032 -10.364 -8.233 1.00 97.25 108 GLN A CA 1
ATOM 878 C C . GLN A 1 108 ? 5.404 -10.077 -9.685 1.00 97.25 108 GLN A C 1
ATOM 880 O O . GLN A 1 108 ? 5.272 -10.942 -10.543 1.00 97.25 108 GLN A O 1
ATOM 885 N N . PHE A 1 109 ? 5.913 -8.870 -9.940 1.00 93.94 109 PHE A N 1
ATOM 886 C CA . PHE A 1 109 ? 6.317 -8.415 -11.265 1.00 93.94 109 PHE A CA 1
ATOM 887 C C . PHE A 1 109 ? 7.572 -7.563 -11.142 1.00 93.94 109 PHE A C 1
ATOM 889 O O . PHE A 1 109 ? 7.691 -6.769 -10.210 1.00 93.94 109 PHE A O 1
ATOM 896 N N . ALA A 1 110 ? 8.480 -7.698 -12.096 1.00 93.69 110 ALA A N 1
ATOM 897 C CA . ALA A 1 110 ? 9.613 -6.806 -12.272 1.00 93.69 110 ALA A CA 1
ATOM 898 C C . ALA A 1 110 ? 9.629 -6.361 -13.730 1.00 93.69 110 ALA A C 1
ATOM 900 O O . ALA A 1 110 ? 9.345 -7.180 -14.607 1.00 93.69 110 ALA A O 1
ATOM 901 N N . SER A 1 111 ? 9.958 -5.093 -13.969 1.00 91.94 111 SER A N 1
ATOM 902 C CA . SER A 1 111 ? 10.184 -4.591 -15.322 1.00 91.94 111 SER A CA 1
ATOM 903 C C . SER A 1 111 ? 11.213 -5.452 -16.058 1.00 91.94 111 SER A C 1
ATOM 905 O O . SER A 1 111 ? 12.225 -5.859 -15.478 1.00 91.94 111 SER A O 1
ATOM 907 N N . LEU A 1 112 ? 10.952 -5.723 -17.335 1.00 89.88 112 LEU A N 1
ATOM 908 C CA . LEU A 1 112 ? 11.849 -6.486 -18.193 1.00 89.88 112 LEU A CA 1
ATOM 909 C C . LEU A 1 112 ? 12.779 -5.553 -18.987 1.00 89.88 112 LEU A C 1
ATOM 911 O O . LEU A 1 112 ? 12.274 -4.657 -19.672 1.00 89.88 112 LEU A O 1
ATOM 915 N N . PRO A 1 113 ? 14.106 -5.789 -18.968 1.00 87.94 113 PRO A N 1
ATOM 916 C CA . PRO A 1 113 ? 15.053 -5.040 -19.790 1.00 87.94 113 PRO A CA 1
ATOM 917 C C . PRO A 1 113 ? 14.712 -5.115 -21.281 1.00 87.94 113 PRO A C 1
ATOM 919 O O . PRO A 1 113 ? 14.198 -6.130 -21.753 1.00 87.94 113 PRO A O 1
ATOM 922 N N . ASP A 1 114 ? 15.024 -4.048 -22.017 1.00 87.06 114 ASP A N 1
ATOM 923 C CA . ASP A 1 114 ? 14.809 -3.927 -23.468 1.00 87.06 114 ASP A CA 1
ATOM 924 C C . ASP A 1 114 ? 13.338 -4.099 -23.913 1.00 87.06 114 ASP A C 1
ATOM 926 O O . ASP A 1 114 ? 13.031 -4.334 -25.084 1.00 87.06 114 ASP A O 1
ATOM 93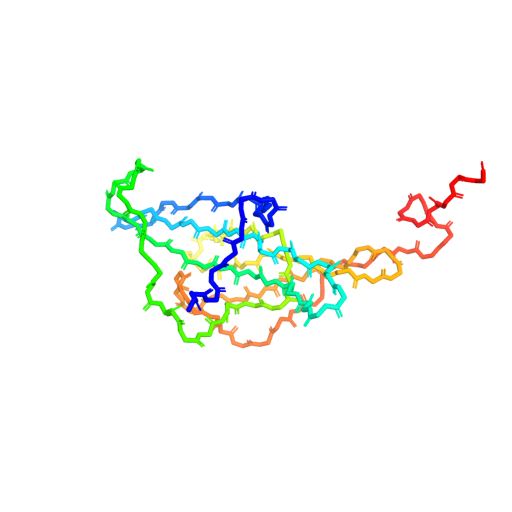0 N N . THR A 1 115 ? 12.391 -3.940 -22.986 1.00 88.62 115 THR A N 1
ATOM 931 C CA . THR A 1 115 ? 10.943 -3.910 -23.250 1.00 88.62 115 THR A CA 1
ATOM 932 C C . THR A 1 115 ? 10.373 -2.555 -22.883 1.00 88.62 115 THR A C 1
ATOM 934 O O . THR A 1 115 ? 11.029 -1.815 -22.155 1.00 88.62 115 THR A O 1
ATOM 937 N N . TRP A 1 116 ? 9.157 -2.233 -23.362 1.00 88.62 116 TRP A N 1
ATOM 938 C CA . TRP A 1 116 ? 8.451 -0.948 -23.152 1.00 88.62 116 TRP A CA 1
ATOM 939 C C . TRP A 1 116 ? 8.469 -0.445 -21.691 1.00 88.62 116 TRP A C 1
ATOM 941 O O . TRP A 1 116 ? 8.319 0.750 -21.461 1.00 88.62 116 TRP A O 1
ATOM 951 N N . GLU A 1 117 ? 8.695 -1.336 -20.726 1.00 88.56 117 GLU A N 1
ATOM 952 C CA . GLU A 1 117 ? 8.787 -1.067 -19.291 1.00 88.56 117 GLU A CA 1
ATOM 953 C C . GLU A 1 117 ? 10.087 -0.364 -18.856 1.00 88.56 117 GLU A C 1
ATOM 955 O O . GLU A 1 117 ? 10.108 0.251 -17.791 1.00 88.56 117 GLU A O 1
ATOM 960 N N . THR A 1 118 ? 11.160 -0.440 -19.653 1.00 84.56 118 THR A N 1
ATOM 961 C CA . THR A 1 118 ? 12.479 0.148 -19.346 1.00 84.56 118 THR A CA 1
ATOM 962 C C . THR A 1 118 ? 13.041 1.021 -20.475 1.00 84.56 118 THR A C 1
ATOM 964 O O . THR A 1 118 ? 14.210 1.399 -20.417 1.00 84.56 118 THR A O 1
ATOM 967 N N . TRP A 1 119 ? 12.265 1.344 -21.523 1.00 72.31 119 TRP A N 1
ATOM 968 C CA . TRP A 1 119 ? 12.778 2.212 -22.597 1.00 72.31 119 TRP A CA 1
ATOM 969 C C . TRP A 1 119 ? 12.963 3.637 -22.093 1.00 72.31 119 TRP A C 1
ATOM 971 O O . TRP A 1 119 ? 12.014 4.298 -21.673 1.00 72.31 119 TRP A O 1
ATOM 981 N N . ILE A 1 120 ? 14.187 4.131 -22.229 1.00 67.00 120 ILE A N 1
ATOM 982 C CA . ILE A 1 120 ? 14.502 5.551 -22.158 1.00 67.00 120 ILE A CA 1
ATOM 983 C C . ILE A 1 120 ? 14.479 6.049 -23.604 1.00 67.00 120 ILE A C 1
ATOM 985 O O . ILE A 1 120 ? 15.241 5.562 -24.435 1.00 67.00 120 ILE A O 1
ATOM 989 N N . THR A 1 121 ? 13.576 6.972 -23.935 1.00 58.59 121 THR A N 1
ATOM 990 C CA . THR A 1 121 ? 13.684 7.712 -25.198 1.00 58.59 121 THR A CA 1
ATOM 991 C C . THR A 1 121 ? 14.903 8.626 -25.106 1.00 58.59 121 THR A C 1
ATOM 993 O O . THR A 1 121 ? 14.964 9.433 -24.176 1.00 58.59 121 THR A O 1
ATOM 996 N N . GLU A 1 122 ? 15.853 8.474 -26.032 1.00 54.03 122 GLU A N 1
ATOM 997 C CA . GLU A 1 122 ? 16.938 9.446 -26.255 1.00 54.03 122 GLU A CA 1
ATOM 998 C C . GLU A 1 122 ? 16.402 10.840 -26.615 1.00 54.03 122 GLU A C 1
ATOM 1000 O O . GLU A 1 122 ? 15.368 10.921 -27.325 1.00 54.03 122 GLU A O 1
#

Sequence (122 aa):
RGSGAGDDQIHANDMFYLNGDFHLYWSVNYWGKDKHAVHIVHAQSKDVLGAYTEPNKKTWMDNRIDPKIFRDDDGQLYMYMVRFTDGNTIWGRKMKNPAEFAGEPVCQFASLPDTWETWITE

Foldseek 3Di:
DDPDADPVQWDAKDWDDDPQKIKIKIFGADDDPVDGATAIFIWMDSDPVDDTDGPDPPDTADNFGNWDWDQDPVRWIKIWTWDDDLFIWIWIFTAPDSRGTDDDIDTDDGDDPPDPRNDDDD

Organism: NCBI:txid408170

InterPro domains:
  IPR006710 Glycoside hydrolase, family 43 [PF04616] (5-106)
  IPR023296 Glycosyl hydrolase, five-bladed beta-propeller domain superfamily [G3DSA:2.115.10.20] (1-122)
  IPR023296 Glycosyl hydrolase, five-bladed beta-propeller domain superfamily [SSF75005] (5-120)
  IPR052176 Glycosyl Hydrolase Family 43 Enzymes [PTHR43772] (5-104)